Protein AF-A0A7K2Z6B1-F1 (afdb_monomer_lite)

pLDDT: mean 71.07, std 14.95, range [37.81, 89.12]

Sequence (98 aa):
MRPEDTRGTGGGGLPVPMAWLYTEYVADELLRTGDLMEPTTLEFRAGRDALALTMFLSGLLREAPLSGTLSEARADELRVLTAYGAAWRSWVCERLTE

Secondary structure (DSSP, 8-state):
-----------S-----HHHHHHHHHHHHHHHHTT-S-TTSHHHHHHHHHHHHHHHHTTHHHH----SS--HHHHHHHHHHT-SSHHHHHHHHHHH--

Structure (mmCIF, N/CA/C/O backbone):
data_AF-A0A7K2Z6B1-F1
#
_entry.id   AF-A0A7K2Z6B1-F1
#
loop_
_atom_site.group_PDB
_atom_site.id
_atom_site.type_symbol
_atom_site.label_atom_id
_atom_site.label_alt_id
_atom_site.label_comp_id
_atom_site.label_asym_id
_atom_site.label_entity_id
_atom_site.label_seq_id
_atom_site.pdbx_PDB_ins_code
_atom_site.Cartn_x
_atom_site.Cartn_y
_atom_site.Cartn_z
_atom_site.occupancy
_atom_site.B_iso_or_equiv
_atom_site.auth_seq_id
_atom_site.auth_comp_id
_atom_site.auth_asym_id
_atom_site.auth_atom_id
_atom_site.pdbx_PDB_model_num
ATOM 1 N N . MET A 1 1 ? 30.516 -11.551 -23.094 1.00 38.09 1 MET A N 1
ATOM 2 C CA . MET A 1 1 ? 30.014 -10.231 -22.666 1.00 38.09 1 MET A CA 1
ATOM 3 C C . MET A 1 1 ? 29.430 -10.382 -21.278 1.00 38.09 1 MET A C 1
ATOM 5 O O . MET A 1 1 ? 28.531 -11.192 -21.105 1.00 38.09 1 MET A O 1
ATOM 9 N N . ARG A 1 2 ? 29.990 -9.679 -20.297 1.00 40.56 2 ARG A N 1
ATOM 10 C CA . ARG A 1 2 ? 29.518 -9.628 -18.911 1.00 40.56 2 ARG A CA 1
ATOM 11 C C . ARG A 1 2 ? 29.174 -8.154 -18.670 1.00 40.56 2 ARG A C 1
ATOM 13 O O . ARG A 1 2 ? 30.023 -7.340 -19.025 1.00 40.56 2 ARG A O 1
ATOM 20 N N . PRO A 1 3 ? 27.964 -7.788 -18.213 1.00 49.12 3 PRO A N 1
ATOM 21 C CA . PRO A 1 3 ? 27.624 -6.381 -18.090 1.00 49.12 3 PRO A CA 1
ATOM 22 C C . PRO A 1 3 ? 28.456 -5.782 -16.959 1.00 49.12 3 PRO A C 1
ATOM 24 O O . PRO A 1 3 ? 28.606 -6.377 -15.891 1.00 49.12 3 PRO A O 1
ATOM 27 N N . GLU A 1 4 ? 29.071 -4.661 -17.295 1.00 43.00 4 GLU A N 1
ATOM 28 C CA . GLU A 1 4 ? 30.073 -3.949 -16.525 1.00 43.00 4 GLU A CA 1
ATOM 29 C C . GLU A 1 4 ? 29.443 -3.241 -15.323 1.00 43.00 4 GLU A C 1
ATOM 31 O O . GLU A 1 4 ? 28.331 -2.714 -15.388 1.00 43.00 4 GLU A O 1
ATOM 36 N N . ASP A 1 5 ? 30.193 -3.237 -14.226 1.00 46.53 5 ASP A N 1
ATOM 37 C CA . ASP A 1 5 ? 29.928 -2.486 -13.008 1.00 46.53 5 ASP A CA 1
ATOM 38 C C . ASP A 1 5 ? 29.875 -0.973 -13.292 1.00 46.53 5 ASP A C 1
ATOM 40 O O . ASP A 1 5 ? 30.901 -0.298 -13.385 1.00 46.53 5 ASP A O 1
ATOM 44 N N . THR A 1 6 ? 28.675 -0.394 -13.384 1.00 46.78 6 THR A N 1
ATOM 45 C CA . THR A 1 6 ? 28.494 1.066 -13.385 1.00 46.78 6 THR A CA 1
ATOM 46 C C . THR A 1 6 ? 28.695 1.634 -11.981 1.00 46.78 6 THR A C 1
ATOM 48 O O . THR A 1 6 ? 27.761 1.737 -11.183 1.00 46.78 6 THR A O 1
ATOM 51 N N . ARG A 1 7 ? 29.928 2.056 -11.689 1.00 54.06 7 ARG A N 1
ATOM 52 C CA . ARG A 1 7 ? 30.248 2.984 -10.596 1.00 54.06 7 ARG A CA 1
ATOM 53 C C . ARG A 1 7 ? 31.016 4.188 -11.157 1.00 54.06 7 ARG A C 1
ATOM 55 O O . ARG A 1 7 ? 32.185 4.074 -11.500 1.00 54.06 7 ARG A O 1
ATOM 62 N N . GLY A 1 8 ? 30.355 5.344 -11.211 1.00 40.72 8 GLY A N 1
ATOM 63 C CA . GLY A 1 8 ? 30.969 6.660 -11.442 1.00 40.72 8 GLY A CA 1
ATOM 64 C C . GLY A 1 8 ? 29.884 7.731 -11.621 1.00 40.72 8 GLY A C 1
ATOM 65 O O . GLY A 1 8 ? 29.188 7.706 -12.623 1.00 40.72 8 GLY A O 1
ATOM 66 N N . THR A 1 9 ? 29.496 8.497 -10.59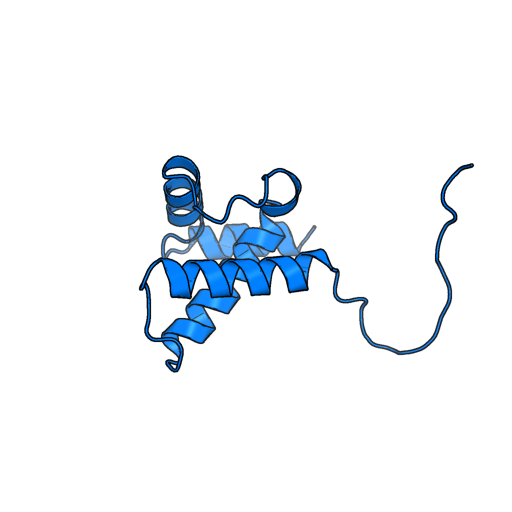5 1.00 40.78 9 THR A N 1
ATOM 67 C CA . THR A 1 9 ? 30.110 9.733 -10.048 1.00 40.78 9 THR A CA 1
ATOM 68 C C . THR A 1 9 ? 29.290 10.963 -10.463 1.00 40.78 9 THR A C 1
ATOM 70 O O . THR A 1 9 ? 29.261 11.306 -11.638 1.00 40.78 9 THR A O 1
ATOM 73 N N . GLY A 1 10 ? 28.719 11.679 -9.483 1.00 37.81 10 GLY A N 1
ATOM 74 C CA . GLY A 1 10 ? 28.400 13.110 -9.619 1.00 37.81 10 GLY A CA 1
ATOM 75 C C . GLY A 1 10 ? 26.957 13.513 -9.308 1.00 37.81 10 GLY A C 1
ATOM 76 O O . GLY A 1 10 ? 26.130 13.589 -10.206 1.00 37.81 10 GLY A O 1
ATOM 77 N N . GLY A 1 11 ? 26.688 13.856 -8.045 1.00 37.84 11 GLY A N 1
ATOM 78 C CA . GLY A 1 11 ? 25.442 14.487 -7.594 1.00 37.84 11 GLY A CA 1
ATOM 79 C C . GLY A 1 11 ? 24.855 13.745 -6.399 1.00 37.84 11 GLY A C 1
ATOM 80 O O . GLY A 1 11 ? 24.495 12.584 -6.522 1.00 37.84 11 GLY A O 1
ATOM 81 N N . GLY A 1 12 ? 24.778 14.394 -5.236 1.00 42.19 12 GLY A N 1
ATOM 82 C CA . GLY A 1 12 ? 24.256 13.830 -3.982 1.00 42.19 12 GLY A CA 1
ATOM 83 C C . GLY A 1 12 ? 22.749 13.540 -3.973 1.00 42.19 12 GLY A C 1
ATOM 84 O O . GLY A 1 12 ? 22.094 13.782 -2.967 1.00 42.19 12 GLY A O 1
ATOM 85 N N . GLY A 1 13 ? 22.189 13.057 -5.081 1.00 41.31 13 GLY A N 1
ATOM 86 C CA . GLY A 1 13 ? 20.898 12.390 -5.110 1.00 41.31 13 GLY A CA 1
ATOM 87 C C . GLY A 1 13 ? 21.149 10.899 -4.952 1.00 41.31 13 GLY A C 1
ATOM 88 O O . GLY A 1 13 ? 21.836 10.300 -5.778 1.00 41.31 13 GLY A O 1
ATOM 89 N N . LEU A 1 14 ? 20.629 10.299 -3.880 1.00 51.81 14 LEU A N 1
ATOM 90 C CA . LEU A 1 14 ? 20.521 8.845 -3.786 1.00 51.81 14 LEU A CA 1
ATOM 91 C C . LEU A 1 14 ? 19.929 8.340 -5.113 1.00 51.81 14 LEU A C 1
ATOM 93 O O . LEU A 1 14 ? 18.949 8.938 -5.569 1.00 51.81 14 LEU A O 1
ATOM 97 N N . PRO A 1 15 ? 20.504 7.314 -5.766 1.00 53.94 15 PRO A N 1
ATOM 98 C CA . PRO A 1 15 ? 19.896 6.758 -6.962 1.00 53.94 15 PRO A CA 1
ATOM 99 C C . PRO A 1 15 ? 18.518 6.265 -6.541 1.00 53.94 15 PRO A C 1
ATOM 101 O O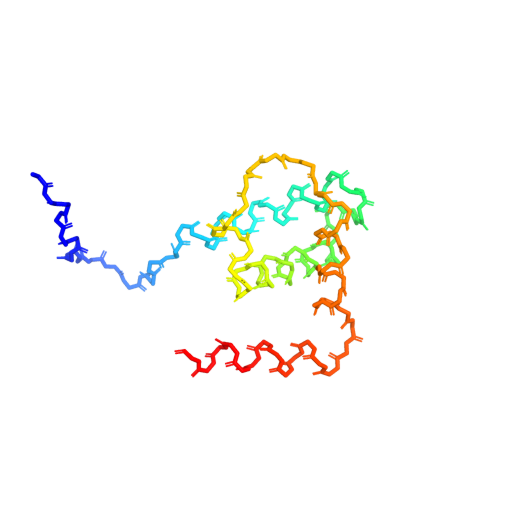 . PRO A 1 15 ? 18.430 5.268 -5.829 1.00 53.94 15 PRO A O 1
ATOM 104 N N . VAL A 1 16 ? 17.459 6.994 -6.905 1.00 55.50 16 VAL A N 1
ATOM 105 C CA . VAL A 1 16 ? 16.093 6.531 -6.675 1.00 55.50 16 VAL A CA 1
ATOM 106 C C . VAL A 1 16 ? 16.013 5.223 -7.447 1.00 55.50 16 VAL A C 1
ATOM 108 O O . VAL A 1 16 ? 16.155 5.251 -8.675 1.00 55.50 16 VAL A O 1
ATOM 111 N N . PRO A 1 17 ? 15.906 4.066 -6.770 1.00 68.88 17 PRO A N 1
ATOM 112 C CA . PRO A 1 17 ? 15.913 2.804 -7.478 1.00 68.88 17 PRO A CA 1
ATOM 113 C C . PRO A 1 17 ? 14.757 2.851 -8.470 1.00 68.88 17 PRO A C 1
ATOM 115 O O . PRO A 1 17 ? 13.653 3.221 -8.085 1.00 68.88 17 PRO A O 1
ATOM 118 N N . MET A 1 18 ? 14.976 2.480 -9.733 1.00 74.06 18 MET A N 1
ATOM 119 C CA . MET A 1 18 ? 13.891 2.418 -10.728 1.00 74.06 18 MET A CA 1
ATOM 120 C C . MET A 1 18 ? 12.681 1.618 -10.215 1.00 74.06 18 MET A C 1
ATOM 122 O O . MET A 1 18 ? 11.544 1.896 -10.582 1.00 74.06 18 MET A O 1
ATOM 126 N N . ALA A 1 19 ? 12.931 0.674 -9.305 1.00 75.06 19 ALA A N 1
ATOM 127 C CA . ALA A 1 19 ? 11.915 -0.054 -8.561 1.00 75.06 19 ALA A CA 1
ATOM 128 C C . ALA A 1 19 ? 10.957 0.851 -7.759 1.00 75.06 19 ALA A C 1
ATOM 130 O O . ALA A 1 19 ? 9.768 0.569 -7.754 1.00 75.06 19 ALA A O 1
ATOM 131 N N . TRP A 1 20 ? 11.433 1.934 -7.133 1.00 81.56 20 TRP A N 1
ATOM 132 C CA . TRP A 1 20 ? 10.599 2.886 -6.388 1.00 81.56 20 TRP A CA 1
ATOM 133 C C . TRP A 1 20 ? 9.647 3.664 -7.307 1.00 81.56 20 TRP A C 1
ATOM 135 O O . TRP A 1 20 ? 8.438 3.671 -7.089 1.00 81.56 20 TRP A O 1
ATOM 145 N N . LEU A 1 21 ? 10.174 4.251 -8.388 1.00 82.06 21 LEU A N 1
ATOM 146 C CA . LEU A 1 21 ? 9.349 4.970 -9.370 1.00 82.06 21 LEU A CA 1
ATOM 147 C C . LEU A 1 21 ? 8.292 4.050 -9.993 1.00 82.06 21 LEU A C 1
ATOM 149 O O . LEU A 1 21 ? 7.159 4.457 -10.239 1.00 82.06 21 LEU A O 1
ATOM 153 N N . TYR A 1 22 ? 8.656 2.787 -10.216 1.00 80.75 22 TYR A N 1
ATOM 154 C CA . TYR A 1 22 ? 7.727 1.784 -10.712 1.00 80.75 22 TYR A CA 1
ATOM 155 C C . TYR A 1 22 ? 6.641 1.443 -9.683 1.00 80.75 22 TYR A C 1
ATOM 157 O O . TYR A 1 22 ? 5.469 1.360 -10.044 1.00 80.75 22 TYR A O 1
ATOM 165 N N . THR A 1 23 ? 6.991 1.307 -8.400 1.00 85.00 23 THR A N 1
ATOM 166 C CA . THR A 1 23 ? 5.997 1.090 -7.338 1.00 85.00 23 THR A CA 1
ATOM 167 C C . THR A 1 23 ? 5.046 2.268 -7.163 1.00 85.00 23 THR A C 1
ATOM 169 O O . THR A 1 23 ? 3.859 2.040 -6.961 1.00 85.00 23 THR A O 1
ATOM 172 N N . GLU A 1 24 ? 5.524 3.507 -7.300 1.00 87.25 24 GLU A N 1
ATOM 173 C CA . GLU A 1 24 ? 4.668 4.700 -7.256 1.00 87.25 24 GLU A CA 1
ATOM 174 C C . GLU A 1 24 ? 3.686 4.738 -8.427 1.00 87.25 24 GLU A C 1
ATOM 176 O O . GLU A 1 24 ? 2.498 4.985 -8.224 1.00 87.25 24 GLU A O 1
ATOM 181 N N . TYR A 1 25 ? 4.166 4.451 -9.640 1.00 85.50 25 TYR A N 1
ATOM 182 C CA . TYR A 1 25 ? 3.328 4.412 -10.835 1.00 85.50 25 TYR A CA 1
ATOM 183 C C . TYR A 1 25 ? 2.237 3.341 -10.735 1.00 85.50 25 TYR A C 1
ATOM 185 O O . TYR A 1 25 ? 1.066 3.617 -10.987 1.00 85.50 25 TYR A O 1
ATOM 193 N N . VAL A 1 26 ? 2.604 2.124 -10.322 1.00 83.19 26 VAL A N 1
ATOM 194 C CA . VAL A 1 26 ? 1.636 1.032 -10.175 1.00 83.19 26 VAL A CA 1
ATOM 195 C C . VAL A 1 26 ? 0.643 1.330 -9.052 1.00 83.19 26 VAL A C 1
ATOM 197 O O . VAL A 1 26 ? -0.546 1.084 -9.226 1.00 83.19 26 VAL A O 1
ATOM 200 N N . ALA A 1 27 ? 1.084 1.891 -7.923 1.00 87.00 27 ALA A N 1
ATOM 201 C CA . ALA A 1 27 ? 0.176 2.280 -6.846 1.00 87.00 27 ALA A CA 1
ATOM 202 C C . ALA A 1 27 ? -0.843 3.342 -7.299 1.00 87.00 27 ALA A C 1
ATOM 204 O O . ALA A 1 27 ? -2.019 3.237 -6.955 1.00 87.00 27 ALA A O 1
ATOM 205 N N . ASP A 1 28 ? -0.414 4.330 -8.090 1.00 87.31 28 ASP A N 1
ATOM 206 C CA . ASP A 1 28 ? -1.298 5.356 -8.655 1.00 87.31 28 ASP A CA 1
ATOM 207 C C . ASP A 1 28 ? -2.340 4.745 -9.604 1.00 87.31 28 ASP A C 1
ATOM 209 O O . ASP A 1 28 ? -3.542 4.945 -9.418 1.00 87.31 28 ASP A O 1
ATOM 213 N N . GLU A 1 29 ? -1.893 3.918 -10.555 1.00 84.56 29 GLU A N 1
ATOM 214 C CA . GLU A 1 29 ? -2.779 3.219 -11.492 1.00 84.56 29 GLU A CA 1
ATOM 215 C C . GLU A 1 29 ? -3.784 2.319 -10.770 1.00 84.56 29 GLU A C 1
ATOM 217 O O . GLU A 1 29 ? -4.969 2.323 -11.101 1.00 84.56 29 GLU A O 1
ATOM 222 N N . LEU A 1 30 ? -3.363 1.585 -9.737 1.00 81.50 30 LEU A N 1
ATOM 223 C CA . LEU A 1 30 ? -4.251 0.710 -8.967 1.00 81.50 30 LEU A CA 1
ATOM 224 C C . LEU A 1 30 ? -5.330 1.483 -8.207 1.00 81.50 30 LEU A C 1
ATOM 226 O O . LEU A 1 30 ? -6.481 1.050 -8.161 1.00 81.50 30 LEU A O 1
ATOM 230 N N . LEU A 1 31 ? -4.987 2.635 -7.630 1.00 82.69 31 LEU A N 1
ATOM 231 C CA . LEU A 1 31 ? -5.964 3.467 -6.930 1.00 82.69 31 LEU A CA 1
ATOM 232 C C . LEU A 1 31 ? -6.953 4.126 -7.895 1.00 82.69 31 LEU A C 1
ATOM 234 O O . LEU A 1 31 ? -8.139 4.209 -7.573 1.00 82.69 31 LEU A O 1
ATOM 238 N N . ARG A 1 32 ? -6.492 4.547 -9.081 1.00 82.00 32 ARG A N 1
ATOM 239 C CA . ARG A 1 32 ? -7.355 5.129 -10.122 1.00 82.00 32 ARG A CA 1
ATOM 240 C C . ARG A 1 32 ? -8.270 4.097 -10.772 1.00 82.00 32 ARG A C 1
ATOM 242 O O . ARG A 1 32 ? -9.451 4.368 -10.956 1.00 82.00 32 ARG A O 1
ATOM 249 N N . THR A 1 33 ? -7.740 2.930 -11.132 1.00 78.06 33 THR A N 1
ATOM 250 C CA . THR A 1 33 ? -8.510 1.861 -11.794 1.00 78.06 33 THR A CA 1
ATOM 251 C C . THR A 1 33 ? -9.487 1.172 -10.848 1.00 78.06 33 THR A C 1
ATOM 253 O O . THR A 1 33 ? -10.554 0.749 -11.284 1.00 78.06 33 THR A O 1
ATOM 256 N N . GLY A 1 34 ? -9.155 1.089 -9.557 1.00 69.19 34 GLY A N 1
ATOM 257 C CA . GLY A 1 34 ? -10.036 0.538 -8.531 1.00 69.19 34 GLY A CA 1
ATOM 258 C C . GLY A 1 34 ? -11.135 1.484 -8.035 1.00 69.19 34 GLY A C 1
ATOM 259 O O . GLY A 1 34 ? -11.920 1.050 -7.197 1.00 69.19 34 GLY A O 1
ATOM 260 N N . ASP A 1 35 ? -11.169 2.747 -8.490 1.00 74.75 35 ASP A N 1
ATOM 261 C CA . ASP A 1 35 ? -12.040 3.826 -7.974 1.00 74.75 35 ASP A CA 1
ATOM 262 C C . ASP A 1 35 ? -12.063 3.884 -6.432 1.00 74.75 35 ASP A C 1
ATOM 264 O O . ASP A 1 35 ? -13.088 4.085 -5.783 1.00 74.75 35 ASP A O 1
ATOM 268 N N . LEU A 1 36 ? -10.902 3.618 -5.823 1.00 68.62 36 LEU A N 1
ATOM 269 C CA . LEU A 1 36 ? -10.791 3.421 -4.378 1.00 68.62 36 LEU A CA 1
ATOM 270 C C . LEU A 1 36 ? -10.856 4.753 -3.622 1.00 68.62 36 LEU A C 1
ATOM 272 O O . LEU A 1 36 ? -11.305 4.779 -2.476 1.00 68.62 36 LEU A O 1
ATOM 276 N N . MET A 1 37 ? -10.373 5.839 -4.240 1.00 79.06 37 MET A N 1
ATOM 277 C CA . MET A 1 37 ? -10.343 7.195 -3.682 1.00 79.06 37 MET A CA 1
ATOM 278 C C . MET A 1 37 ? -10.318 8.249 -4.796 1.00 79.06 37 MET A C 1
ATOM 280 O O . MET A 1 37 ? -9.742 8.027 -5.861 1.00 79.06 37 MET A O 1
ATOM 284 N N . GLU A 1 38 ? -10.858 9.440 -4.524 1.00 83.75 38 GLU A N 1
ATOM 285 C CA . GLU A 1 38 ? -10.821 10.550 -5.478 1.00 83.75 38 GLU A CA 1
ATOM 286 C C . GLU A 1 38 ? -9.370 11.075 -5.671 1.00 83.75 38 GLU A C 1
ATOM 288 O O . GLU A 1 38 ? -8.738 11.478 -4.687 1.00 83.75 38 GLU A O 1
ATOM 293 N N . PRO A 1 39 ? -8.830 11.142 -6.911 1.00 77.56 39 PRO A N 1
ATOM 294 C CA . PRO A 1 39 ? -7.402 11.384 -7.199 1.00 77.56 39 PRO A CA 1
ATOM 295 C C . PRO A 1 39 ? -6.795 12.719 -6.739 1.00 77.56 39 PRO A C 1
ATOM 297 O O . PRO A 1 39 ? -5.595 12.949 -6.885 1.00 77.56 39 PRO A O 1
ATOM 300 N N . THR A 1 40 ? -7.607 13.638 -6.228 1.00 81.94 40 THR A N 1
ATOM 301 C CA . THR A 1 40 ? -7.191 14.986 -5.804 1.00 81.94 40 THR A CA 1
ATOM 302 C C . THR A 1 40 ? -7.080 15.124 -4.284 1.00 81.94 40 THR A C 1
ATOM 304 O O . THR A 1 40 ? -6.522 16.110 -3.782 1.00 81.94 40 THR A O 1
ATOM 307 N N . THR A 1 41 ? -7.565 14.119 -3.558 1.00 87.31 41 THR A N 1
ATOM 308 C CA . THR A 1 41 ? -7.711 14.122 -2.103 1.00 87.31 41 THR A CA 1
ATOM 309 C C . THR A 1 41 ? -6.391 13.840 -1.38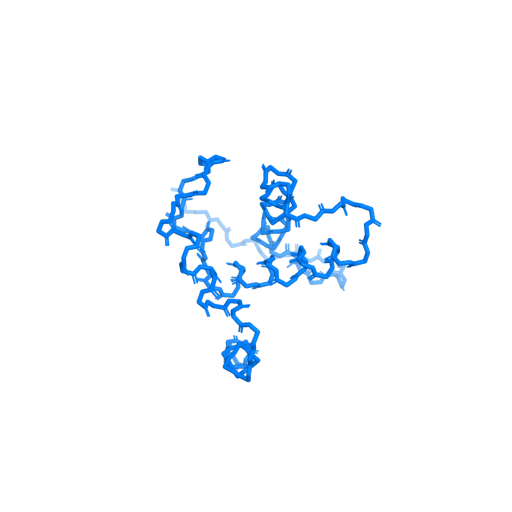2 1.00 87.31 41 THR A C 1
ATOM 311 O O . THR A 1 41 ? -5.414 13.358 -1.967 1.00 87.31 41 THR A O 1
ATOM 314 N N . LEU A 1 42 ? -6.319 14.202 -0.097 1.00 86.38 42 LEU A N 1
ATOM 315 C CA . LEU A 1 42 ? -5.151 13.880 0.734 1.00 86.38 42 LEU A CA 1
ATOM 316 C C . LEU A 1 42 ? -5.086 12.381 1.020 1.00 86.38 42 LEU A C 1
ATOM 318 O O . LEU A 1 42 ? -4.003 11.808 1.075 1.00 86.38 42 LEU A O 1
ATOM 322 N N . GLU A 1 43 ? -6.251 11.764 1.133 1.00 83.00 43 GLU A N 1
ATOM 323 C CA . GLU A 1 43 ? -6.485 10.345 1.307 1.00 83.00 43 GLU A CA 1
ATOM 324 C C . GLU A 1 43 ? -5.877 9.565 0.141 1.00 83.00 43 GLU A C 1
ATOM 326 O O . GLU A 1 43 ? -5.108 8.636 0.377 1.00 83.00 43 GLU A O 1
ATOM 331 N N . PHE A 1 44 ? -6.103 10.008 -1.102 1.00 85.69 44 PHE A N 1
ATOM 332 C CA . PHE A 1 44 ? -5.491 9.394 -2.282 1.00 85.69 44 PHE A CA 1
ATOM 333 C C . PHE A 1 44 ? -3.962 9.442 -2.234 1.00 85.69 44 PHE A C 1
ATOM 335 O O . PHE A 1 44 ? -3.307 8.430 -2.469 1.00 85.69 44 PHE A O 1
ATOM 342 N N . ARG A 1 45 ? -3.372 10.594 -1.883 1.00 85.69 45 ARG A N 1
ATOM 343 C CA . ARG A 1 45 ? -1.908 10.723 -1.758 1.00 85.69 45 ARG A CA 1
ATOM 344 C C . ARG A 1 45 ? -1.352 9.820 -0.658 1.00 85.69 45 ARG A C 1
ATOM 346 O O . ARG A 1 45 ? -0.407 9.080 -0.906 1.00 85.69 45 ARG A O 1
ATOM 353 N N . ALA A 1 46 ? -1.967 9.836 0.523 1.00 87.00 46 ALA A N 1
ATOM 354 C CA . ALA A 1 46 ? -1.554 8.996 1.642 1.00 87.00 46 ALA A CA 1
ATOM 355 C C . ALA A 1 46 ? -1.677 7.499 1.309 1.00 87.00 46 ALA A C 1
ATOM 357 O O . ALA A 1 46 ? -0.776 6.721 1.620 1.00 87.00 46 ALA A O 1
ATOM 358 N N . GLY A 1 47 ? -2.762 7.105 0.637 1.00 85.12 47 GLY A N 1
ATOM 359 C CA . GLY A 1 47 ? -2.986 5.740 0.173 1.00 85.12 47 GLY A CA 1
ATOM 360 C C . GLY A 1 47 ? -1.964 5.308 -0.875 1.00 85.12 47 GLY A C 1
ATOM 361 O O . GLY A 1 47 ? -1.399 4.223 -0.760 1.00 85.12 47 GLY A O 1
ATOM 362 N N . ARG A 1 48 ? -1.673 6.170 -1.855 1.00 88.81 48 ARG A N 1
ATOM 363 C CA . ARG A 1 48 ? -0.681 5.907 -2.904 1.00 88.81 48 ARG A CA 1
ATOM 364 C C . ARG A 1 48 ? 0.704 5.708 -2.311 1.00 88.81 48 ARG A C 1
ATOM 366 O O . ARG A 1 48 ? 1.361 4.723 -2.631 1.00 88.81 48 ARG A O 1
ATOM 373 N N . ASP A 1 49 ? 1.126 6.607 -1.430 1.00 88.56 49 ASP A N 1
ATOM 374 C CA . ASP A 1 49 ? 2.463 6.566 -0.844 1.00 88.56 49 ASP A CA 1
ATOM 375 C C . ASP A 1 49 ? 2.624 5.337 0.078 1.00 88.56 49 ASP A C 1
ATOM 377 O O . ASP A 1 49 ? 3.645 4.649 0.0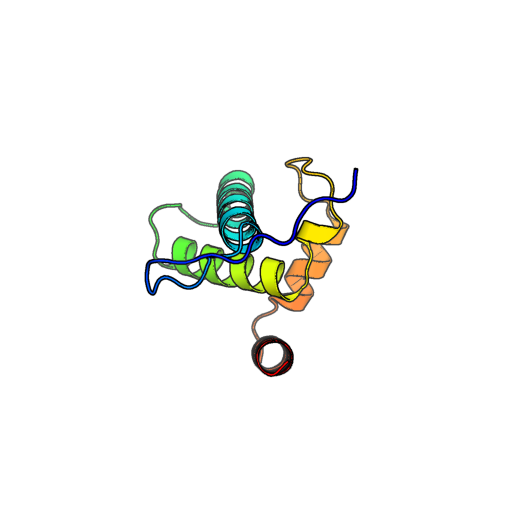29 1.00 88.56 49 ASP A O 1
ATOM 381 N N . ALA A 1 50 ? 1.593 4.988 0.861 1.00 86.81 50 ALA A N 1
ATOM 382 C CA . ALA A 1 50 ? 1.594 3.783 1.694 1.00 86.81 50 ALA A CA 1
ATOM 383 C C . ALA A 1 50 ? 1.600 2.485 0.865 1.00 86.81 50 ALA A C 1
ATOM 385 O O . ALA A 1 50 ? 2.307 1.529 1.208 1.00 86.81 50 ALA A O 1
ATOM 386 N N . LEU A 1 51 ? 0.838 2.444 -0.232 1.00 84.56 51 LEU A N 1
ATOM 387 C CA . LEU A 1 51 ? 0.779 1.294 -1.132 1.00 84.56 51 LEU A CA 1
ATOM 388 C C . LEU A 1 51 ? 2.097 1.119 -1.894 1.00 84.56 51 LEU A C 1
ATOM 390 O O . LEU A 1 51 ? 2.641 0.016 -1.901 1.00 84.56 51 LEU A O 1
ATOM 394 N N . ALA A 1 52 ? 2.651 2.197 -2.456 1.00 89.12 52 ALA A N 1
ATOM 395 C CA . ALA A 1 52 ? 3.945 2.186 -3.135 1.00 89.12 52 ALA A CA 1
ATOM 396 C C . ALA A 1 52 ? 5.054 1.675 -2.204 1.00 89.12 52 ALA A C 1
ATOM 398 O O . ALA A 1 52 ? 5.800 0.765 -2.569 1.00 89.12 52 ALA A O 1
ATOM 399 N N . LEU A 1 53 ? 5.096 2.178 -0.964 1.00 86.56 53 LEU A N 1
ATOM 400 C CA . LEU A 1 53 ? 6.051 1.727 0.046 1.00 86.56 53 LEU A CA 1
ATOM 401 C C . LEU A 1 53 ? 5.890 0.245 0.388 1.00 86.56 53 LEU A C 1
ATOM 403 O O . LEU A 1 53 ? 6.880 -0.479 0.473 1.00 86.56 53 LEU A O 1
ATOM 407 N N . THR A 1 54 ? 4.653 -0.222 0.542 1.00 85.50 54 THR A N 1
ATOM 408 C CA . THR A 1 54 ? 4.375 -1.636 0.821 1.00 85.50 54 THR A CA 1
ATOM 409 C C . THR A 1 54 ? 4.840 -2.518 -0.340 1.00 85.50 54 THR A C 1
ATOM 411 O O . THR A 1 54 ? 5.583 -3.471 -0.127 1.00 85.50 54 THR A O 1
ATOM 414 N N . MET A 1 55 ? 4.497 -2.166 -1.583 1.00 82.38 55 MET A N 1
ATOM 415 C CA . MET A 1 55 ? 4.919 -2.911 -2.7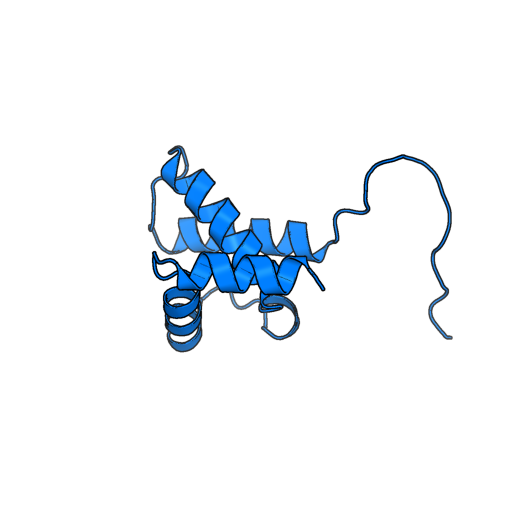75 1.00 82.38 55 MET A CA 1
ATOM 416 C C . MET A 1 55 ? 6.442 -2.949 -2.936 1.00 82.38 55 MET A C 1
ATOM 418 O O . MET A 1 55 ? 6.994 -3.984 -3.322 1.00 82.38 55 MET A O 1
ATOM 422 N N . PHE A 1 56 ? 7.113 -1.840 -2.618 1.00 83.56 56 PHE A N 1
ATOM 423 C CA . PHE A 1 56 ? 8.566 -1.725 -2.658 1.00 83.56 56 PHE A CA 1
ATOM 424 C C . PHE A 1 56 ? 9.242 -2.642 -1.635 1.00 83.56 56 PHE A C 1
ATOM 426 O O . PHE A 1 56 ? 10.106 -3.436 -2.008 1.00 83.56 56 PHE A O 1
ATOM 433 N N . LEU A 1 57 ? 8.819 -2.580 -0.368 1.00 82.19 57 LEU A N 1
ATOM 434 C CA . LEU A 1 57 ? 9.406 -3.367 0.723 1.00 82.19 57 LEU A CA 1
ATOM 435 C C . LEU A 1 57 ? 9.081 -4.862 0.621 1.00 82.19 57 LEU A C 1
ATOM 437 O O . LEU A 1 57 ? 9.918 -5.695 0.960 1.00 82.19 57 LEU A O 1
ATOM 441 N N . SER A 1 58 ? 7.898 -5.219 0.116 1.00 78.19 58 SER A N 1
ATOM 442 C CA . SER A 1 58 ? 7.511 -6.617 -0.108 1.00 78.19 58 SER A CA 1
ATOM 443 C C . SER A 1 58 ? 8.176 -7.241 -1.337 1.00 78.19 58 SER A C 1
ATOM 445 O O . SER A 1 58 ? 8.053 -8.443 -1.545 1.00 78.19 58 SER A O 1
ATOM 447 N N . GLY A 1 59 ? 8.836 -6.453 -2.196 1.00 75.62 59 GLY A N 1
ATOM 448 C CA . GLY A 1 59 ? 9.395 -6.953 -3.454 1.00 75.62 59 GLY A CA 1
ATOM 449 C C . GLY A 1 59 ? 8.336 -7.436 -4.454 1.00 75.62 59 GLY A C 1
ATOM 450 O O . GLY A 1 59 ? 8.677 -8.128 -5.410 1.00 75.62 59 GLY A O 1
ATOM 451 N N . LEU A 1 60 ? 7.069 -7.048 -4.274 1.00 68.62 60 LEU A N 1
ATOM 452 C CA . LEU A 1 60 ? 5.915 -7.526 -5.052 1.00 68.62 60 LEU A CA 1
ATOM 453 C C . LEU A 1 60 ? 6.084 -7.323 -6.565 1.00 68.62 60 LEU A C 1
ATOM 455 O O . LEU A 1 60 ? 5.647 -8.145 -7.368 1.00 68.62 60 LEU A O 1
ATOM 459 N N . LEU A 1 61 ? 6.765 -6.248 -6.962 1.00 65.81 61 LEU A N 1
ATOM 460 C CA . LEU A 1 61 ? 7.017 -5.917 -8.366 1.00 65.81 61 LEU A CA 1
ATOM 461 C C . LEU A 1 61 ? 8.284 -6.563 -8.947 1.00 65.81 61 LEU A C 1
ATOM 463 O O . LEU A 1 61 ? 8.568 -6.386 -10.128 1.00 65.81 61 LEU A O 1
ATOM 467 N N . ARG A 1 62 ? 9.038 -7.330 -8.150 1.00 63.78 62 ARG A N 1
ATOM 468 C CA . ARG A 1 62 ? 10.194 -8.105 -8.622 1.00 63.78 62 ARG A CA 1
ATOM 469 C C . ARG A 1 62 ? 9.773 -9.404 -9.322 1.00 63.78 62 ARG A C 1
ATOM 471 O O . ARG A 1 62 ? 10.520 -9.890 -10.164 1.00 63.78 62 ARG A O 1
ATOM 478 N N . GLU A 1 63 ? 8.596 -9.944 -8.993 1.00 57.06 63 GLU A N 1
ATOM 479 C CA . GLU A 1 63 ? 8.149 -11.276 -9.440 1.00 57.06 63 GLU A CA 1
ATOM 480 C C . GLU A 1 63 ? 6.883 -11.274 -10.322 1.00 57.06 63 GLU A C 1
ATOM 482 O O . GLU A 1 63 ? 6.557 -12.298 -10.921 1.00 57.06 63 GLU A O 1
ATOM 487 N N . ALA A 1 64 ? 6.151 -10.158 -10.427 1.00 53.75 64 ALA A N 1
ATOM 488 C CA . ALA A 1 64 ? 4.841 -10.134 -11.084 1.00 53.75 64 ALA A CA 1
ATOM 489 C C . ALA A 1 64 ? 4.884 -9.645 -12.551 1.00 53.75 64 ALA A C 1
ATOM 491 O O . ALA A 1 64 ? 5.521 -8.628 -12.841 1.00 53.75 64 ALA A O 1
ATOM 492 N N . PRO A 1 65 ? 4.140 -10.286 -13.479 1.00 50.22 65 PRO A N 1
ATOM 493 C CA . PRO A 1 65 ? 3.874 -9.712 -14.786 1.00 50.22 65 PRO A CA 1
ATOM 494 C C . PRO A 1 65 ? 2.898 -8.535 -14.658 1.00 50.22 65 PRO A C 1
ATOM 496 O O . PRO A 1 65 ? 1.832 -8.644 -14.060 1.00 50.22 65 PRO A O 1
ATOM 499 N N . LEU A 1 66 ? 3.288 -7.437 -15.296 1.00 53.09 66 LEU A N 1
ATOM 500 C CA . LEU A 1 66 ? 2.647 -6.153 -15.589 1.00 53.09 66 LEU A CA 1
ATOM 501 C C . LEU A 1 66 ? 1.227 -6.176 -16.200 1.00 53.09 66 LEU A C 1
ATOM 503 O O . LEU A 1 66 ? 0.809 -5.206 -16.829 1.00 53.09 66 LEU A O 1
ATOM 507 N N . SER A 1 67 ? 0.463 -7.257 -16.045 1.00 52.34 67 SER A N 1
ATOM 508 C CA . SER A 1 67 ? -0.953 -7.246 -16.405 1.00 52.34 67 SER A CA 1
ATOM 509 C C . SER A 1 67 ? -1.682 -6.301 -15.454 1.00 52.34 67 SER A C 1
ATOM 511 O O . SER A 1 67 ? -1.826 -6.605 -14.275 1.00 52.34 67 SER A O 1
ATOM 513 N N . GLY A 1 68 ? -2.131 -5.155 -15.978 1.00 54.06 68 GLY A N 1
ATOM 514 C CA . GLY A 1 68 ? -2.794 -4.052 -15.262 1.00 54.06 68 GLY A CA 1
ATOM 515 C C . GLY A 1 68 ? -4.129 -4.382 -14.580 1.00 54.06 68 GLY A C 1
ATOM 516 O O . GLY A 1 68 ? -4.912 -3.487 -14.292 1.00 54.06 68 GLY A O 1
ATOM 517 N N . THR A 1 69 ? -4.399 -5.657 -14.316 1.00 58.00 69 THR A N 1
ATOM 518 C CA . THR A 1 69 ? -5.506 -6.147 -13.498 1.00 58.00 69 THR A CA 1
ATOM 519 C C . THR A 1 69 ? -4.928 -6.901 -12.318 1.00 58.00 69 THR A C 1
ATOM 521 O O . THR A 1 69 ? -4.319 -7.963 -12.467 1.00 58.00 69 THR A O 1
ATOM 524 N N . LEU A 1 70 ? -5.128 -6.334 -11.136 1.00 62.94 70 LEU A N 1
ATOM 525 C CA . LEU A 1 70 ? -4.695 -6.913 -9.881 1.00 62.94 70 LEU A CA 1
ATOM 526 C C . LEU A 1 70 ? -5.498 -8.195 -9.614 1.00 62.94 70 LEU A C 1
ATOM 528 O O . LEU A 1 70 ? -6.716 -8.150 -9.467 1.00 62.94 70 LEU A O 1
ATOM 532 N N . SER A 1 71 ? -4.821 -9.348 -9.603 1.00 70.06 71 SER A N 1
ATOM 533 C CA . SER A 1 71 ? -5.465 -10.629 -9.281 1.00 70.06 71 SER A CA 1
ATOM 534 C C . SER A 1 71 ? -6.083 -10.571 -7.886 1.00 70.06 71 SER A C 1
ATOM 536 O O . SER A 1 71 ? -5.467 -10.041 -6.965 1.00 70.06 71 SER A O 1
ATOM 538 N N . GLU A 1 72 ? -7.261 -11.160 -7.701 1.00 70.88 72 GLU A N 1
ATOM 539 C CA . GLU A 1 72 ? -7.973 -11.176 -6.418 1.00 70.88 72 GLU A CA 1
ATOM 540 C C . GLU A 1 72 ? -7.098 -11.715 -5.272 1.00 70.88 72 GLU A C 1
ATOM 542 O O . GLU A 1 72 ? -7.037 -11.115 -4.203 1.00 70.88 72 GLU A O 1
ATOM 547 N N . ALA A 1 73 ? -6.292 -12.751 -5.536 1.00 72.19 73 ALA A N 1
ATOM 548 C CA . ALA A 1 73 ? -5.325 -13.284 -4.572 1.00 72.19 73 ALA A CA 1
ATOM 549 C C . ALA A 1 73 ? -4.251 -12.256 -4.165 1.00 72.19 73 ALA A C 1
ATOM 551 O O . ALA A 1 73 ? -3.826 -12.210 -3.014 1.00 72.19 73 ALA A O 1
ATOM 552 N N . ARG A 1 74 ? -3.825 -11.402 -5.105 1.00 69.88 74 ARG A N 1
ATOM 553 C CA . ARG A 1 74 ? -2.879 -10.310 -4.833 1.00 69.88 74 ARG A CA 1
ATOM 554 C C . ARG A 1 74 ? -3.544 -9.150 -4.096 1.00 69.88 74 ARG A C 1
ATOM 556 O O . ARG A 1 74 ? -2.880 -8.482 -3.310 1.00 69.88 74 ARG A O 1
ATOM 563 N N . ALA A 1 75 ? -4.842 -8.926 -4.312 1.00 72.00 75 ALA A N 1
ATOM 564 C CA . ALA A 1 75 ? -5.609 -7.916 -3.579 1.00 72.00 75 ALA A CA 1
ATOM 565 C C . ALA A 1 75 ? -5.716 -8.287 -2.107 1.00 72.00 75 ALA A C 1
ATOM 567 O O . ALA A 1 75 ? -5.614 -7.423 -1.239 1.00 72.00 75 ALA A O 1
ATOM 568 N N . ASP A 1 76 ? -5.921 -9.574 -1.845 1.00 74.44 76 ASP A N 1
ATOM 569 C CA . ASP A 1 76 ? -6.079 -10.100 -0.498 1.00 74.44 76 ASP A CA 1
ATOM 570 C C . ASP A 1 76 ? -4.752 -10.077 0.276 1.00 74.44 76 ASP A C 1
ATOM 572 O O . ASP A 1 76 ? -4.702 -9.617 1.414 1.00 74.44 76 ASP A O 1
ATOM 576 N N . GLU A 1 77 ? -3.643 -10.440 -0.377 1.00 75.19 77 GLU A N 1
ATOM 577 C CA . GLU A 1 77 ? -2.295 -10.315 0.193 1.00 75.19 77 GLU A CA 1
ATOM 578 C C . GLU A 1 77 ? -1.968 -8.864 0.581 1.00 75.19 77 GLU A C 1
ATOM 580 O O . GLU A 1 77 ? -1.545 -8.594 1.707 1.00 75.19 77 GLU A O 1
ATOM 585 N N . LEU A 1 78 ? -2.222 -7.913 -0.325 1.00 72.31 78 LEU A N 1
ATOM 586 C CA . LEU A 1 78 ? -2.033 -6.492 -0.043 1.00 72.31 78 LEU A CA 1
ATOM 587 C C . LEU A 1 78 ? -2.937 -6.020 1.094 1.00 72.31 78 LEU A C 1
ATOM 589 O O . LEU A 1 78 ? -2.457 -5.311 1.969 1.00 72.31 78 LEU A O 1
ATOM 593 N N . ARG A 1 79 ? -4.203 -6.453 1.140 1.00 74.88 79 ARG A N 1
ATOM 594 C CA . ARG A 1 79 ? -5.119 -6.125 2.244 1.00 74.88 79 ARG A CA 1
ATOM 595 C C . ARG A 1 79 ? -4.607 -6.602 3.593 1.00 74.88 79 ARG A C 1
ATOM 597 O O . ARG A 1 79 ? -4.746 -5.865 4.563 1.00 74.88 79 ARG A O 1
ATOM 604 N N . VAL A 1 80 ? -4.036 -7.803 3.668 1.00 77.00 80 VAL A N 1
ATOM 605 C CA . VAL A 1 80 ? -3.449 -8.329 4.909 1.00 77.00 80 VAL A CA 1
ATOM 606 C C . VAL A 1 80 ? -2.250 -7.485 5.328 1.00 77.00 80 VAL A C 1
ATOM 608 O O . VAL A 1 80 ? -2.138 -7.118 6.497 1.00 77.00 80 VAL A O 1
ATOM 611 N N . LEU A 1 81 ? -1.379 -7.137 4.378 1.00 70.25 81 LEU A N 1
ATOM 612 C CA . LEU A 1 81 ? -0.196 -6.327 4.652 1.00 70.25 81 LEU A CA 1
ATOM 613 C C . LEU A 1 81 ? -0.570 -4.904 5.073 1.00 70.25 81 LEU A C 1
ATOM 615 O O . LEU A 1 81 ? -0.013 -4.397 6.038 1.00 70.25 81 LEU A O 1
ATOM 619 N N . THR A 1 82 ? -1.537 -4.275 4.405 1.00 70.88 82 THR A N 1
ATOM 620 C CA . THR A 1 82 ? -1.972 -2.897 4.678 1.00 70.88 82 THR A CA 1
ATOM 621 C C . THR A 1 82 ? -3.130 -2.812 5.671 1.00 70.88 82 THR A C 1
ATOM 623 O O . THR A 1 82 ? -3.740 -1.748 5.806 1.00 70.88 82 THR A O 1
ATOM 626 N N . ALA A 1 83 ? -3.490 -3.908 6.346 1.00 75.25 83 ALA A N 1
ATOM 627 C CA . ALA A 1 83 ? -4.543 -3.891 7.351 1.00 75.25 83 ALA A CA 1
ATOM 628 C C . ALA A 1 83 ? -4.149 -2.901 8.456 1.00 75.25 83 ALA A C 1
ATOM 630 O O . ALA A 1 83 ? -3.103 -3.042 9.093 1.00 75.25 83 ALA A O 1
ATOM 631 N N . TYR A 1 84 ? -4.979 -1.876 8.665 1.00 60.69 84 TYR A N 1
ATOM 632 C CA . TYR A 1 84 ? -4.738 -0.830 9.658 1.00 60.69 84 TYR A CA 1
ATOM 633 C C . TYR A 1 84 ? -4.490 -1.457 11.039 1.00 60.69 84 TYR A C 1
ATOM 635 O O . TYR A 1 84 ? -5.401 -1.999 11.664 1.00 60.69 84 TYR A O 1
ATOM 643 N N . GLY A 1 85 ? -3.247 -1.396 11.521 1.00 67.19 85 GLY A N 1
ATOM 644 C CA . GLY A 1 85 ? -2.875 -1.996 12.797 1.00 67.19 85 GLY A CA 1
ATOM 645 C C . GLY A 1 85 ? -1.390 -1.880 13.132 1.00 67.19 85 GLY A C 1
ATOM 646 O O . GLY A 1 85 ? -0.553 -1.560 12.288 1.00 67.19 85 GLY A O 1
ATOM 647 N N . ALA A 1 86 ? -1.052 -2.175 14.391 1.00 62.47 86 ALA A N 1
ATOM 648 C CA . ALA A 1 86 ? 0.328 -2.177 14.890 1.00 62.47 86 ALA A CA 1
ATOM 649 C C . ALA A 1 86 ? 1.246 -3.157 14.129 1.00 62.47 86 ALA A C 1
ATOM 651 O O . ALA A 1 86 ? 2.458 -2.946 14.072 1.00 62.47 86 ALA A O 1
ATOM 652 N N . ALA A 1 87 ? 0.661 -4.189 13.511 1.00 74.81 87 ALA A N 1
ATOM 653 C CA . ALA A 1 87 ? 1.370 -5.190 12.723 1.00 74.81 87 ALA A CA 1
ATOM 654 C C . ALA A 1 87 ? 2.040 -4.597 11.471 1.00 74.81 87 ALA A C 1
ATOM 656 O O . ALA A 1 87 ? 3.211 -4.882 11.239 1.00 74.81 87 ALA A O 1
ATOM 657 N N . TRP A 1 88 ? 1.358 -3.717 10.722 1.00 77.38 88 TRP A N 1
ATOM 658 C CA . TRP A 1 88 ? 1.942 -3.079 9.532 1.00 77.38 88 TRP A CA 1
ATOM 659 C C . TRP A 1 88 ? 3.155 -2.223 9.898 1.00 77.38 88 TRP A C 1
ATOM 661 O O . TRP A 1 88 ? 4.216 -2.350 9.293 1.00 77.38 88 TRP A O 1
ATOM 671 N N . ARG A 1 89 ? 3.040 -1.403 10.954 1.00 78.00 89 ARG A N 1
ATOM 672 C CA . ARG A 1 89 ? 4.160 -0.574 11.425 1.00 78.00 89 ARG A CA 1
ATOM 673 C C . ARG A 1 89 ? 5.356 -1.428 11.853 1.00 78.00 89 ARG A C 1
ATOM 675 O O . ARG A 1 89 ? 6.473 -1.097 11.472 1.00 78.00 89 ARG A O 1
ATOM 682 N N . SER A 1 90 ? 5.137 -2.489 12.638 1.00 81.94 90 SER A N 1
ATOM 683 C CA . SER A 1 90 ? 6.225 -3.384 13.070 1.00 81.94 90 SER A CA 1
ATOM 684 C C . SER A 1 90 ? 6.922 -4.018 11.868 1.00 81.94 90 SER A C 1
ATOM 686 O O . SER A 1 90 ? 8.141 -3.942 11.759 1.00 81.94 90 SER A O 1
ATOM 688 N N . TRP A 1 91 ? 6.138 -4.545 10.924 1.00 84.56 91 TRP A N 1
ATOM 689 C CA . TRP A 1 91 ? 6.641 -5.175 9.706 1.00 84.56 91 TRP A CA 1
ATOM 690 C C . TRP A 1 91 ? 7.469 -4.214 8.837 1.00 84.56 91 TRP A C 1
ATOM 692 O O . TRP A 1 91 ? 8.563 -4.570 8.396 1.00 84.56 91 TRP A O 1
ATOM 702 N N . VAL A 1 92 ? 6.995 -2.976 8.628 1.00 82.12 92 VAL A N 1
ATOM 703 C CA . VAL A 1 92 ? 7.748 -1.949 7.884 1.00 82.12 92 VAL A CA 1
ATOM 704 C C . VAL A 1 92 ? 9.064 -1.631 8.594 1.00 82.12 92 VAL A C 1
ATOM 706 O O . VAL A 1 92 ? 10.110 -1.568 7.951 1.00 82.12 92 VAL A O 1
ATOM 709 N N . CYS A 1 93 ? 9.028 -1.432 9.916 1.00 84.31 93 CYS A N 1
ATOM 710 C CA . CYS A 1 93 ? 10.226 -1.124 10.691 1.00 84.31 93 CYS A CA 1
ATOM 711 C C . CYS A 1 93 ? 11.274 -2.243 10.607 1.00 84.31 93 CYS A C 1
ATOM 713 O O . CYS A 1 93 ? 12.442 -1.929 10.413 1.00 84.31 93 CYS A O 1
ATOM 715 N N . GLU A 1 94 ? 10.869 -3.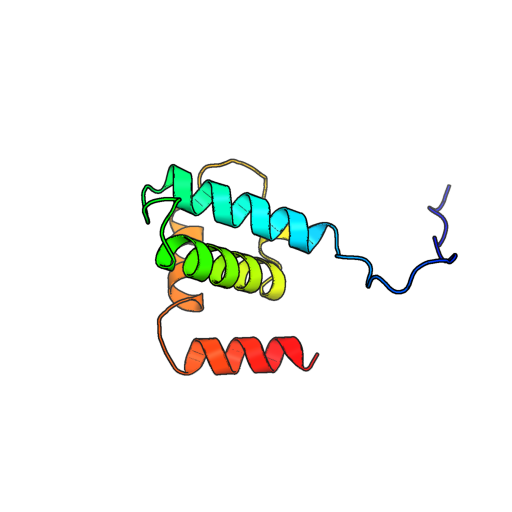514 10.684 1.00 84.44 94 GLU A N 1
ATOM 716 C CA . GLU A 1 94 ? 11.770 -4.667 10.525 1.00 84.44 94 GLU A CA 1
ATOM 717 C C . GLU A 1 94 ? 12.464 -4.685 9.151 1.00 84.44 94 GLU A C 1
ATOM 719 O O . GLU A 1 94 ? 13.663 -4.945 9.067 1.00 84.44 94 GLU A O 1
ATOM 724 N N . ARG A 1 95 ? 11.739 -4.363 8.072 1.00 80.81 95 ARG A N 1
ATOM 725 C CA . ARG A 1 95 ? 12.277 -4.338 6.697 1.00 80.81 95 ARG A CA 1
ATOM 726 C C . ARG A 1 95 ? 13.154 -3.122 6.390 1.00 80.81 95 ARG A C 1
ATOM 728 O O . ARG A 1 95 ? 13.982 -3.200 5.493 1.00 80.81 95 ARG A O 1
ATOM 735 N N . LEU A 1 96 ? 12.968 -2.001 7.091 1.00 79.62 96 LEU A N 1
ATOM 736 C CA . LEU A 1 96 ? 13.800 -0.797 6.931 1.00 79.62 96 LEU A CA 1
ATOM 737 C C . LEU A 1 96 ? 15.115 -0.857 7.724 1.00 79.62 96 LEU A C 1
ATOM 739 O O . LEU A 1 96 ? 15.992 -0.024 7.504 1.00 79.62 96 LEU A O 1
ATOM 743 N N . THR A 1 97 ? 15.240 -1.792 8.669 1.00 75.94 97 THR A N 1
ATOM 744 C CA . THR A 1 97 ? 16.470 -2.006 9.452 1.00 75.94 97 THR A CA 1
ATOM 745 C C . THR A 1 97 ? 17.472 -2.969 8.804 1.00 75.94 97 THR A C 1
ATOM 747 O O . THR A 1 97 ? 18.551 -3.164 9.362 1.00 75.94 97 THR A O 1
ATOM 750 N N . GLU A 1 98 ? 17.114 -3.563 7.664 1.00 51.97 98 GLU A N 1
ATOM 751 C CA . GLU A 1 98 ? 17.887 -4.544 6.882 1.00 51.97 98 GLU A CA 1
ATOM 752 C C . GLU A 1 98 ? 18.592 -3.868 5.690 1.00 51.97 98 GLU A C 1
ATOM 754 O O . GLU A 1 98 ? 19.781 -4.185 5.450 1.00 51.97 98 GLU A O 1
#

Radius of gyration: 15.81 Å; chains: 1; bounding box: 43×28×38 Å

Foldseek 3Di:
DDDDDDDDDDDPDDPCPVLLVVLLVLLLLCCVVVVVDDCVDPCSVVSSVLRSLLCSLVVVVVPDPPPSDQDPVNVVVSCVCPVPDPNVVVVSVVSVVD